Protein AF-A0A973AYS2-F1 (afdb_monomer_lite)

Radius of gyration: 15.71 Å; chains: 1; bounding box: 26×30×52 Å

Foldseek 3Di:
DDDPPDPPDQDAFDDDPPDTFPPNAEDDADPPQQAAVNVVVVVVVPGRYYEFHEDEPVCVVVVPVVRVRSQDYDPPDPPRHYHYDD

Sequence (86 aa):
MTVIDLPVRPSAGLQVGGMLIDPPVVLAPMAGITNRAYRRLCREAGAGLYVSEMVTSRALVERNAETMDMVSFAPDENPRSVQLYG

Structure (mmCIF, N/CA/C/O backbone):
data_AF-A0A973AYS2-F1
#
_entry.id   AF-A0A973AYS2-F1
#
loop_
_atom_site.group_PDB
_atom_site.id
_atom_site.type_symbol
_atom_site.label_atom_id
_atom_site.label_alt_id
_atom_site.label_comp_id
_atom_site.label_asym_id
_atom_site.label_entity_id
_atom_site.label_seq_id
_atom_site.pdbx_PDB_ins_code
_atom_site.Cartn_x
_atom_site.Cartn_y
_atom_site.Cartn_z
_atom_site.occupancy
_atom_site.B_iso_or_equiv
_atom_site.auth_seq_id
_atom_site.auth_comp_id
_atom_site.auth_asym_id
_atom_site.auth_atom_id
_atom_site.pdbx_PDB_model_num
ATOM 1 N N . MET A 1 1 ? 4.385 -16.518 34.987 1.00 44.53 1 MET A N 1
ATOM 2 C CA . MET A 1 1 ? 4.475 -15.654 33.794 1.00 44.53 1 MET A CA 1
ATOM 3 C C . MET A 1 1 ? 3.307 -14.690 33.866 1.00 44.53 1 MET A C 1
ATOM 5 O O . MET A 1 1 ? 2.209 -15.045 33.466 1.00 44.53 1 MET A O 1
ATOM 9 N N . THR A 1 2 ? 3.491 -13.555 34.538 1.00 39.62 2 THR A N 1
ATOM 10 C CA . THR A 1 2 ? 2.406 -12.595 34.775 1.00 39.62 2 THR A CA 1
ATOM 11 C C . THR A 1 2 ? 2.230 -11.778 33.507 1.00 39.62 2 THR A C 1
ATOM 13 O O . THR A 1 2 ? 3.11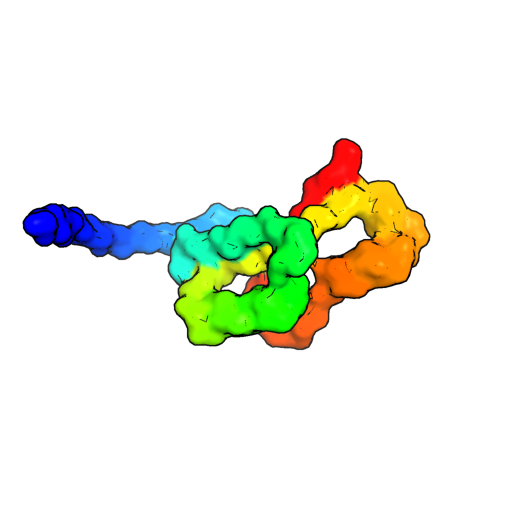8 -11.011 33.143 1.00 39.62 2 THR A O 1
ATOM 16 N N . VAL A 1 3 ? 1.126 -11.998 32.801 1.00 56.97 3 VAL A N 1
ATOM 17 C CA . VAL A 1 3 ? 0.725 -11.149 31.680 1.00 56.97 3 VAL A CA 1
ATOM 18 C C . VAL A 1 3 ? 0.358 -9.801 32.293 1.00 56.97 3 VAL A C 1
ATOM 20 O O . VAL A 1 3 ? -0.525 -9.728 33.144 1.00 56.97 3 VAL A O 1
ATOM 23 N N . ILE A 1 4 ? 1.108 -8.754 31.963 1.00 62.38 4 ILE A N 1
ATOM 24 C CA . ILE A 1 4 ? 0.758 -7.396 32.371 1.00 62.38 4 ILE A CA 1
ATOM 25 C C . ILE A 1 4 ? -0.391 -6.974 31.453 1.00 62.38 4 ILE A C 1
ATOM 27 O O . ILE A 1 4 ? -0.146 -6.596 30.309 1.00 62.38 4 ILE A O 1
ATOM 31 N N . ASP A 1 5 ? -1.632 -7.060 31.935 1.00 63.72 5 ASP A N 1
ATOM 32 C CA . ASP A 1 5 ? -2.788 -6.431 31.287 1.00 63.72 5 ASP A CA 1
ATOM 33 C C . ASP A 1 5 ? -2.662 -4.910 31.447 1.00 63.72 5 ASP A C 1
ATOM 35 O O . ASP A 1 5 ? -3.216 -4.288 32.357 1.00 63.72 5 ASP A O 1
ATOM 39 N N . LEU A 1 6 ? -1.854 -4.292 30.583 1.00 66.75 6 LEU A N 1
ATOM 40 C CA . LEU A 1 6 ? -1.906 -2.849 30.405 1.00 66.75 6 LEU A CA 1
ATOM 41 C C . LEU A 1 6 ? -3.241 -2.523 29.725 1.00 66.75 6 LEU A C 1
ATOM 43 O O . LEU A 1 6 ? -3.533 -3.099 28.676 1.00 66.75 6 LEU A O 1
ATOM 47 N N . PRO A 1 7 ? -4.051 -1.598 30.266 1.00 63.62 7 PRO A N 1
ATOM 48 C CA . PRO A 1 7 ? -5.272 -1.186 29.595 1.00 63.62 7 PRO A CA 1
ATOM 49 C C . PRO A 1 7 ? -4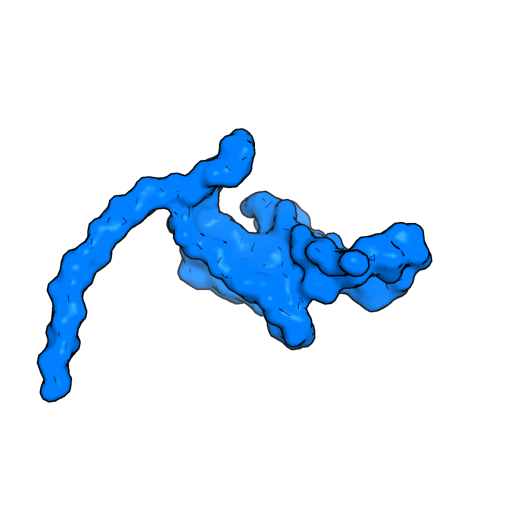.915 -0.591 28.228 1.00 63.62 7 PRO A C 1
ATOM 51 O O . PRO A 1 7 ? -4.281 0.466 28.148 1.00 63.62 7 PRO A O 1
ATOM 54 N N . VAL A 1 8 ? -5.326 -1.268 27.151 1.00 67.81 8 VAL A N 1
ATOM 55 C CA . VAL A 1 8 ? -5.261 -0.722 25.793 1.00 67.81 8 VAL A CA 1
ATOM 56 C C . VAL A 1 8 ? -6.232 0.448 25.755 1.00 67.81 8 VAL A C 1
ATOM 58 O O . VAL A 1 8 ? -7.450 0.276 25.756 1.00 67.81 8 VAL A O 1
ATOM 61 N N . ARG A 1 9 ? -5.694 1.668 25.783 1.00 68.06 9 ARG A N 1
ATOM 62 C CA . ARG A 1 9 ? -6.506 2.858 25.547 1.00 68.06 9 ARG A CA 1
ATOM 63 C C . ARG A 1 9 ? -6.956 2.807 24.088 1.00 68.06 9 ARG A C 1
ATOM 65 O O . ARG A 1 9 ? -6.087 2.623 23.235 1.00 68.06 9 ARG A O 1
ATOM 72 N N . PRO A 1 10 ? -8.250 2.988 23.777 1.00 64.88 10 PRO A N 1
ATOM 73 C CA . PRO A 1 10 ? -8.653 3.197 22.397 1.00 64.88 10 PRO A CA 1
ATOM 74 C C . PRO A 1 10 ? -7.931 4.449 21.898 1.00 64.88 10 PRO A C 1
ATOM 76 O O . PRO A 1 10 ? -8.176 5.563 22.365 1.00 64.88 10 PRO A O 1
ATOM 79 N N . SER A 1 11 ? -6.956 4.254 21.016 1.00 68.75 11 SER A N 1
ATOM 80 C CA . SER A 1 11 ? -6.308 5.352 20.317 1.00 68.75 11 SER A CA 1
ATOM 81 C C . SER A 1 11 ? -7.322 5.940 19.348 1.00 68.75 11 SER A C 1
ATOM 83 O O . SER A 1 11 ? -7.966 5.190 18.615 1.00 68.75 11 SER A O 1
ATOM 85 N N . ALA A 1 12 ? -7.454 7.266 19.335 1.00 82.81 12 ALA A N 1
ATOM 86 C CA . ALA A 1 12 ? -8.187 7.948 18.276 1.00 82.81 12 ALA A CA 1
ATOM 87 C C . ALA A 1 12 ? -7.663 7.488 16.901 1.00 82.81 12 ALA A C 1
ATOM 89 O O . ALA A 1 12 ? -6.469 7.202 16.765 1.00 82.81 12 ALA A O 1
ATOM 90 N N . GLY A 1 13 ? -8.549 7.397 15.904 1.00 88.38 13 GLY A N 1
ATOM 91 C CA . GLY A 1 13 ? -8.168 7.023 14.541 1.00 88.38 13 GLY A CA 1
ATOM 92 C C . GLY A 1 13 ? -7.044 7.911 13.991 1.00 88.38 13 GLY A C 1
ATOM 93 O O . GLY A 1 13 ? -6.866 9.060 14.403 1.00 88.38 13 GLY A O 1
ATOM 94 N N . LEU A 1 14 ? -6.257 7.369 13.065 1.00 91.94 14 LEU A N 1
ATOM 95 C CA . LEU A 1 14 ? -5.111 8.054 12.475 1.00 91.94 14 LEU A CA 1
ATOM 96 C C . LEU A 1 14 ? -5.587 8.936 11.315 1.00 91.94 14 LEU A C 1
ATOM 98 O O . LEU A 1 14 ? -6.137 8.438 10.338 1.00 91.94 14 LEU A O 1
ATOM 102 N N . GLN A 1 15 ? -5.340 10.243 11.392 1.00 94.12 15 GLN A N 1
ATOM 103 C CA . GLN A 1 15 ? -5.682 11.177 10.318 1.00 94.12 15 GLN A CA 1
ATOM 104 C C . GLN A 1 15 ? -4.516 11.314 9.325 1.00 94.12 15 GLN A C 1
ATOM 106 O O . GLN A 1 15 ? -3.420 11.729 9.701 1.00 94.12 15 GLN A O 1
ATOM 111 N N . VAL A 1 16 ? -4.755 11.017 8.045 1.00 90.94 16 VAL A N 1
ATOM 112 C CA . VAL A 1 16 ? -3.795 11.212 6.945 1.00 90.94 16 VAL A CA 1
ATOM 113 C C . VAL A 1 16 ? -4.436 12.099 5.883 1.00 90.94 16 VAL A C 1
ATOM 115 O O . VAL A 1 16 ? -5.262 11.654 5.084 1.00 90.94 16 VAL A O 1
ATOM 118 N N . GLY A 1 17 ? -4.084 13.386 5.884 1.00 90.94 17 GLY A N 1
ATOM 119 C CA . GLY A 1 17 ? -4.782 14.377 5.062 1.00 90.94 17 GLY A CA 1
ATOM 120 C C . GLY A 1 17 ? -6.289 14.362 5.352 1.00 90.94 17 GLY A C 1
ATOM 121 O O . GLY A 1 17 ? -6.707 14.424 6.507 1.00 90.94 17 GLY A O 1
ATOM 122 N N . GLY A 1 18 ? -7.111 14.236 4.308 1.00 92.12 18 GLY A N 1
ATOM 123 C CA . GLY A 1 18 ? -8.572 14.130 4.431 1.00 92.12 18 GLY A CA 1
ATOM 124 C C . GLY A 1 18 ? -9.105 12.742 4.816 1.00 92.12 18 GLY A C 1
ATOM 125 O O . GLY A 1 18 ? -10.318 12.569 4.863 1.00 92.12 18 GLY A O 1
ATOM 126 N N . MET A 1 19 ? -8.241 11.751 5.062 1.00 90.50 19 MET A N 1
ATOM 127 C CA . MET A 1 19 ? -8.644 10.369 5.344 1.00 90.50 19 MET A CA 1
AT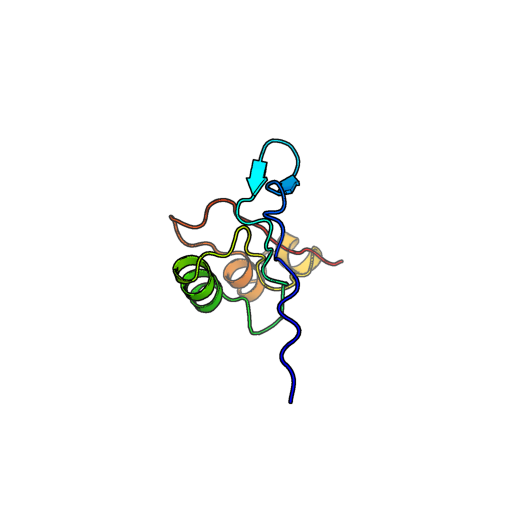OM 128 C C . MET A 1 19 ? -8.500 10.040 6.830 1.00 90.50 19 MET A C 1
ATOM 130 O O . MET A 1 19 ? -7.441 10.265 7.416 1.00 90.50 19 MET A O 1
ATOM 134 N N . LEU A 1 20 ? -9.552 9.464 7.413 1.00 92.44 20 LEU A N 1
ATOM 135 C CA . LEU A 1 20 ? -9.507 8.837 8.731 1.00 92.44 20 LEU A CA 1
ATOM 136 C C . LEU A 1 20 ? -9.206 7.344 8.563 1.00 92.44 20 LEU A C 1
ATOM 138 O O . LEU A 1 20 ? -9.927 6.645 7.853 1.00 92.44 20 LEU A O 1
ATOM 142 N N . ILE A 1 21 ? -8.150 6.870 9.215 1.00 91.19 21 ILE A N 1
ATOM 143 C CA . ILE A 1 21 ? -7.746 5.466 9.264 1.00 91.19 21 ILE A CA 1
ATOM 144 C C . ILE A 1 21 ? -8.149 4.899 10.627 1.00 91.19 21 ILE A C 1
ATOM 146 O O . ILE A 1 21 ? -7.592 5.286 11.658 1.00 91.19 21 ILE A O 1
ATOM 150 N N . ASP A 1 22 ? -9.121 3.991 10.620 1.00 89.31 22 ASP A N 1
ATOM 151 C CA . ASP A 1 22 ? -9.662 3.345 11.815 1.00 89.31 22 ASP A CA 1
ATOM 152 C C . ASP A 1 22 ? -9.809 1.829 11.568 1.00 89.31 22 ASP A C 1
ATOM 154 O O . ASP A 1 22 ? -10.489 1.448 10.609 1.00 89.31 22 ASP A O 1
ATOM 158 N N . PRO A 1 23 ? -9.151 0.958 12.361 1.00 89.94 23 PRO A N 1
ATOM 159 C CA . PRO A 1 23 ? -8.260 1.285 13.483 1.00 89.94 23 PRO A CA 1
ATOM 160 C C . PRO A 1 23 ? -6.965 1.977 13.026 1.00 89.94 23 PRO A C 1
ATOM 162 O O . PRO A 1 23 ? -6.580 1.834 11.868 1.00 89.94 23 PRO A O 1
ATOM 165 N N . PRO A 1 24 ? -6.232 2.689 13.906 1.00 91.00 24 PRO A N 1
ATOM 166 C CA . PRO A 1 24 ? -4.976 3.369 13.562 1.00 91.00 24 PRO A CA 1
ATOM 167 C C . PRO A 1 24 ? -3.798 2.386 13.429 1.00 91.00 24 PRO A C 1
ATOM 169 O O . PRO A 1 24 ? -2.733 2.555 14.018 1.00 91.00 24 PRO A O 1
ATOM 172 N N . VAL A 1 25 ? -4.003 1.327 12.651 1.00 89.62 25 VAL A N 1
ATOM 173 C CA . VAL A 1 25 ? -3.045 0.266 12.363 1.00 89.62 25 VAL A CA 1
ATOM 174 C C . VAL A 1 25 ? -2.767 0.284 10.871 1.00 89.62 25 VAL A C 1
ATOM 176 O O . VAL A 1 25 ? -3.681 0.176 10.051 1.00 89.62 25 VAL A O 1
ATOM 179 N N . VAL A 1 26 ? -1.489 0.401 10.527 1.00 91.50 26 VAL A N 1
ATOM 180 C CA . VAL A 1 26 ? -1.018 0.383 9.144 1.00 91.50 26 VAL A CA 1
ATOM 181 C C . VAL A 1 26 ? -0.216 -0.892 8.926 1.00 91.50 26 VAL A C 1
ATOM 183 O O . VAL A 1 26 ? 0.745 -1.149 9.652 1.00 91.50 26 VAL A O 1
ATOM 186 N N . LEU A 1 27 ? -0.594 -1.690 7.929 1.00 92.19 27 LEU A N 1
ATOM 187 C CA . LEU A 1 27 ? 0.211 -2.823 7.499 1.00 92.19 27 LEU A CA 1
ATOM 188 C C . LEU A 1 27 ? 1.493 -2.303 6.848 1.00 92.19 27 LEU A C 1
ATOM 190 O O . LEU A 1 27 ? 1.442 -1.590 5.843 1.00 92.19 27 LEU A O 1
ATOM 194 N N . ALA A 1 28 ? 2.632 -2.681 7.424 1.00 93.12 28 ALA A N 1
ATOM 195 C CA . ALA A 1 28 ? 3.932 -2.285 6.915 1.00 93.12 28 ALA A CA 1
ATOM 196 C C . ALA A 1 28 ? 4.183 -2.880 5.516 1.00 93.12 28 ALA A C 1
ATOM 198 O O . ALA A 1 28 ? 3.904 -4.061 5.306 1.00 93.12 28 ALA A O 1
ATOM 199 N N . PRO A 1 29 ? 4.738 -2.096 4.582 1.00 92.88 29 PRO A N 1
ATOM 200 C CA . PRO A 1 29 ? 5.146 -2.578 3.268 1.00 92.88 29 PRO A CA 1
ATOM 201 C C . PRO A 1 29 ? 6.324 -3.549 3.390 1.00 92.88 29 PRO A C 1
ATOM 203 O O . PRO A 1 29 ? 7.323 -3.262 4.051 1.00 92.88 29 PRO A O 1
ATOM 206 N N . MET A 1 30 ? 6.206 -4.711 2.752 1.00 93.25 30 MET A N 1
ATOM 207 C CA . MET A 1 30 ? 7.206 -5.777 2.802 1.00 93.25 30 MET A CA 1
ATOM 208 C C . MET A 1 30 ? 7.316 -6.426 1.420 1.00 93.25 30 MET A C 1
ATOM 210 O O . MET A 1 30 ? 6.372 -7.069 0.958 1.00 93.25 30 MET A O 1
ATOM 214 N N . ALA A 1 31 ? 8.463 -6.256 0.758 1.00 89.06 31 ALA A N 1
ATOM 215 C CA . ALA A 1 31 ? 8.725 -6.839 -0.559 1.00 89.06 31 ALA A CA 1
ATOM 216 C C . ALA A 1 31 ? 8.559 -8.369 -0.541 1.00 89.06 31 ALA A C 1
ATOM 218 O O . ALA A 1 31 ? 9.024 -9.044 0.378 1.00 89.06 31 ALA A O 1
ATOM 219 N N . GLY A 1 32 ? 7.862 -8.906 -1.538 1.00 88.12 32 GLY A N 1
ATOM 220 C CA . GLY A 1 32 ? 7.495 -10.315 -1.654 1.00 88.12 32 GLY A CA 1
ATOM 221 C C . GLY A 1 32 ? 6.373 -10.776 -0.718 1.00 88.12 32 GLY A C 1
ATOM 222 O O . GLY A 1 32 ? 5.959 -11.931 -0.808 1.00 88.12 32 GLY A O 1
ATOM 223 N N . ILE A 1 33 ? 5.868 -9.915 0.176 1.00 92.69 33 ILE A N 1
ATOM 224 C CA . ILE A 1 33 ? 4.851 -10.276 1.177 1.00 92.69 33 ILE A CA 1
ATOM 225 C C . ILE A 1 33 ? 3.561 -9.482 0.977 1.00 92.69 33 ILE A C 1
ATOM 227 O O . ILE A 1 33 ? 2.496 -10.080 0.845 1.00 92.69 33 ILE A O 1
ATOM 231 N N . THR A 1 34 ? 3.617 -8.147 0.922 1.00 92.38 34 THR A N 1
ATOM 232 C C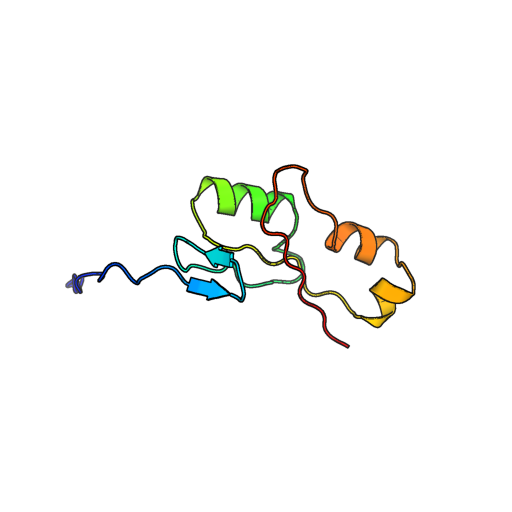A . THR A 1 34 ? 2.425 -7.277 0.862 1.00 92.38 34 THR A CA 1
ATOM 233 C C . THR A 1 34 ? 1.776 -7.193 -0.523 1.00 92.38 34 THR A C 1
ATOM 235 O O . THR A 1 34 ? 1.366 -6.119 -0.976 1.00 92.38 34 THR A O 1
ATOM 238 N N . ASN A 1 35 ? 1.635 -8.337 -1.190 1.00 92.19 35 ASN A N 1
ATOM 239 C CA . ASN A 1 35 ? 0.899 -8.484 -2.440 1.00 92.19 35 ASN A CA 1
ATOM 240 C C . ASN A 1 35 ? -0.623 -8.359 -2.222 1.00 92.19 35 ASN A C 1
ATOM 242 O O . ASN A 1 35 ? -1.123 -8.305 -1.094 1.00 92.19 35 ASN A O 1
ATOM 246 N N . ARG A 1 36 ? -1.388 -8.337 -3.319 1.00 90.88 36 ARG A N 1
ATOM 247 C CA . ARG A 1 36 ? -2.850 -8.161 -3.291 1.00 90.88 36 ARG A CA 1
ATOM 248 C C . ARG A 1 36 ? -3.572 -9.187 -2.407 1.00 90.88 36 ARG A C 1
ATOM 250 O O . ARG A 1 36 ? -4.485 -8.823 -1.666 1.00 90.88 36 ARG A O 1
ATOM 257 N N . ALA A 1 37 ? -3.188 -10.461 -2.483 1.00 91.00 37 ALA A N 1
ATOM 258 C CA . ALA A 1 37 ? -3.840 -11.524 -1.721 1.00 91.00 37 ALA A CA 1
ATOM 259 C C . ALA A 1 37 ? -3.600 -11.358 -0.214 1.00 91.00 37 ALA A C 1
ATOM 261 O O . ALA A 1 37 ? -4.541 -11.446 0.573 1.00 91.00 37 ALA A O 1
ATOM 262 N N . TYR A 1 38 ? -2.367 -11.037 0.182 1.00 92.50 38 TYR A N 1
ATOM 263 C CA . TYR A 1 38 ? -2.026 -10.802 1.582 1.00 92.50 38 TYR A CA 1
ATOM 264 C C . TYR A 1 38 ? -2.749 -9.577 2.151 1.00 92.50 38 TYR A C 1
ATOM 266 O O . TYR A 1 38 ? -3.365 -9.660 3.213 1.00 92.50 38 TYR A O 1
ATOM 274 N N . ARG A 1 39 ? -2.778 -8.458 1.410 1.00 92.56 39 ARG A N 1
ATOM 275 C CA . ARG A 1 39 ? -3.512 -7.251 1.832 1.00 92.56 39 ARG A CA 1
ATOM 276 C C . ARG A 1 39 ? -5.005 -7.520 2.015 1.00 92.56 39 ARG A C 1
ATOM 278 O O . ARG A 1 39 ? -5.606 -7.007 2.955 1.00 92.56 39 ARG A O 1
ATOM 285 N N . AR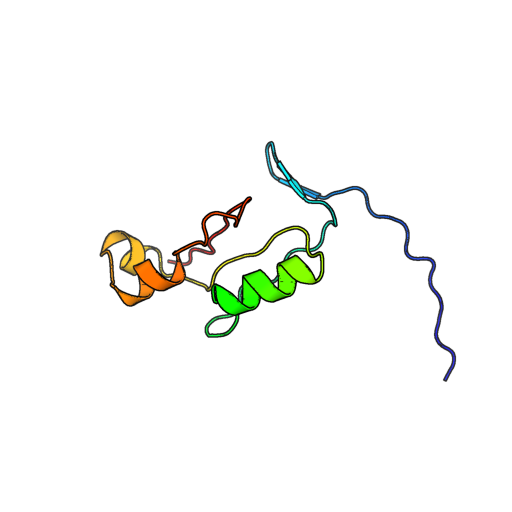G A 1 40 ? -5.604 -8.359 1.163 1.00 91.00 40 ARG A N 1
ATOM 286 C CA . ARG A 1 40 ? -7.003 -8.774 1.317 1.00 91.00 40 ARG A CA 1
ATOM 287 C C . ARG A 1 40 ? -7.239 -9.524 2.629 1.00 91.00 40 ARG A C 1
ATOM 289 O O . ARG A 1 40 ? -8.176 -9.172 3.338 1.00 91.00 40 ARG A O 1
ATOM 296 N N . LEU A 1 41 ? -6.382 -10.486 2.965 1.00 91.06 41 LEU A N 1
ATOM 297 C CA . LEU A 1 41 ? -6.476 -11.232 4.225 1.00 91.06 41 LEU A CA 1
ATOM 298 C C . LEU A 1 41 ? -6.331 -10.312 5.441 1.00 91.06 41 LEU A C 1
ATOM 300 O O . LEU A 1 41 ? -7.118 -10.390 6.380 1.00 91.06 41 LEU A O 1
ATOM 304 N N . CYS A 1 42 ? -5.367 -9.388 5.417 1.00 89.56 42 CYS A N 1
ATOM 305 C CA . CYS A 1 42 ? -5.195 -8.431 6.510 1.00 89.56 42 CYS A CA 1
ATOM 306 C C . CYS A 1 42 ? -6.407 -7.494 6.666 1.00 89.56 42 CYS A C 1
ATOM 308 O O . CYS A 1 42 ? -6.718 -7.085 7.784 1.00 89.56 42 CYS A O 1
ATOM 310 N N . ARG A 1 43 ? -7.124 -7.203 5.573 1.00 85.81 43 ARG A N 1
ATOM 311 C CA . ARG A 1 43 ? -8.382 -6.443 5.594 1.00 85.81 43 ARG A CA 1
ATOM 312 C C . ARG A 1 43 ? -9.549 -7.187 6.190 1.00 85.81 43 ARG A C 1
ATOM 314 O O . ARG A 1 43 ? -10.294 -6.604 6.970 1.00 85.81 43 ARG A O 1
ATOM 321 N N . GLU A 1 44 ? -9.658 -8.471 5.903 1.00 88.38 44 GLU A N 1
ATOM 322 C CA . GLU A 1 44 ? -10.623 -9.338 6.576 1.00 88.38 44 GLU A CA 1
ATOM 323 C C . GLU A 1 44 ? -10.327 -9.443 8.089 1.00 88.38 44 GLU A C 1
ATOM 325 O O . GLU A 1 44 ? -11.247 -9.639 8.878 1.00 88.38 44 GLU A O 1
ATOM 330 N N . ALA A 1 45 ? -9.074 -9.216 8.508 1.00 87.44 45 ALA A N 1
ATOM 331 C CA . ALA A 1 45 ? -8.652 -9.165 9.911 1.00 87.44 45 ALA A CA 1
ATOM 332 C C . ALA A 1 45 ? -8.765 -7.776 10.585 1.00 87.44 45 ALA A C 1
ATOM 334 O O . ALA A 1 45 ? -8.463 -7.655 11.771 1.00 87.44 45 ALA A O 1
ATOM 335 N N . GLY A 1 46 ? -9.205 -6.734 9.867 1.00 83.31 46 GLY A N 1
ATOM 336 C CA . GLY A 1 46 ? -9.540 -5.434 10.456 1.00 83.31 46 GLY A CA 1
ATOM 337 C C . GLY A 1 46 ? -8.384 -4.450 10.663 1.00 83.31 46 GLY A C 1
ATOM 338 O O . GLY A 1 46 ? -8.466 -3.630 11.569 1.00 83.31 46 GLY A O 1
ATOM 339 N N . ALA A 1 47 ? -7.312 -4.478 9.866 1.00 78.50 47 ALA A N 1
ATOM 340 C CA . ALA A 1 47 ? -6.352 -3.361 9.860 1.00 78.50 47 ALA A CA 1
ATOM 341 C C . ALA A 1 47 ? -6.960 -2.082 9.225 1.00 78.50 47 ALA A C 1
ATOM 343 O O . ALA A 1 47 ? -7.926 -2.141 8.457 1.00 78.50 47 ALA A O 1
ATOM 344 N N . GLY A 1 48 ? -6.388 -0.913 9.521 1.00 87.06 48 GLY A N 1
ATOM 345 C CA . GLY A 1 48 ? -6.902 0.364 9.014 1.00 87.06 48 GLY A CA 1
ATOM 346 C C . GLY A 1 48 ? -6.414 0.713 7.610 1.00 87.06 48 GLY A C 1
ATOM 347 O O . GLY A 1 48 ? -7.207 1.050 6.735 1.00 87.06 48 GLY A O 1
ATOM 348 N N . LEU A 1 49 ? -5.100 0.648 7.387 1.00 91.88 49 LEU A N 1
ATOM 349 C CA . LEU A 1 49 ? -4.467 1.001 6.111 1.00 91.88 49 LEU A CA 1
ATOM 350 C C . LEU A 1 49 ? -3.496 -0.090 5.664 1.00 91.88 49 LEU A C 1
ATOM 352 O O . LEU A 1 49 ? -2.751 -0.634 6.474 1.00 91.88 49 LEU A O 1
ATOM 356 N N . TYR A 1 50 ? -3.452 -0.354 4.360 1.00 91.44 50 TYR A N 1
ATOM 357 C CA . TYR A 1 50 ? -2.558 -1.339 3.753 1.00 91.44 50 TYR A CA 1
ATOM 358 C C . TYR A 1 50 ? -1.686 -0.684 2.706 1.00 91.44 50 TYR A C 1
ATOM 360 O O . TYR A 1 50 ? -2.204 0.032 1.845 1.00 91.44 50 TYR A O 1
ATOM 368 N N . VAL A 1 51 ? -0.392 -0.982 2.753 1.00 92.69 51 VAL A N 1
ATOM 369 C CA . VAL A 1 51 ? 0.590 -0.494 1.786 1.00 92.69 51 VAL A CA 1
ATOM 370 C C . VAL A 1 51 ? 0.992 -1.626 0.852 1.00 92.69 51 VAL A C 1
ATOM 372 O O . VAL A 1 51 ? 1.175 -2.762 1.293 1.00 92.69 51 VAL A O 1
ATOM 375 N N . SER A 1 52 ? 1.077 -1.333 -0.450 1.00 91.62 52 SER A N 1
ATOM 376 C CA . SER A 1 52 ? 1.643 -2.270 -1.421 1.00 91.62 52 SER A CA 1
ATOM 377 C C . SER A 1 52 ? 3.106 -2.580 -1.104 1.00 91.62 52 SER A C 1
ATOM 379 O O . SER A 1 52 ? 3.734 -1.960 -0.248 1.00 91.62 52 SER A O 1
ATOM 381 N N . GLU A 1 53 ? 3.677 -3.517 -1.851 1.00 94.06 53 GLU A N 1
ATOM 382 C CA . GLU A 1 53 ? 5.124 -3.706 -1.880 1.00 94.06 53 GLU A CA 1
ATOM 383 C C . GLU A 1 53 ? 5.863 -2.412 -2.253 1.00 94.06 53 GLU A C 1
ATOM 385 O O . GLU A 1 53 ? 5.293 -1.490 -2.852 1.00 94.06 53 GLU A O 1
ATOM 390 N N . MET A 1 54 ? 7.142 -2.367 -1.881 1.00 93.81 54 MET A N 1
ATOM 391 C CA . MET A 1 54 ? 8.055 -1.291 -2.247 1.00 93.81 54 MET A CA 1
ATOM 392 C C . MET A 1 54 ? 8.322 -1.317 -3.747 1.00 93.81 54 MET A C 1
ATOM 394 O O . MET A 1 54 ? 8.848 -2.302 -4.259 1.00 93.81 54 MET A O 1
ATOM 398 N N . VAL A 1 55 ? 8.031 -0.217 -4.440 1.00 93.94 55 VAL A N 1
ATOM 399 C CA . VAL A 1 55 ? 8.275 -0.101 -5.883 1.00 93.94 55 VAL A CA 1
ATOM 400 C C . VAL A 1 55 ? 9.212 1.055 -6.204 1.00 93.94 55 VAL A C 1
ATOM 402 O O . VAL A 1 55 ? 9.142 2.125 -5.593 1.00 93.94 55 VAL A O 1
ATOM 405 N N . THR A 1 56 ? 10.096 0.856 -7.186 1.00 95.19 56 THR A N 1
ATOM 406 C CA . THR A 1 56 ? 10.966 1.948 -7.635 1.00 95.19 56 THR A CA 1
ATOM 407 C C . THR A 1 56 ? 10.165 2.958 -8.454 1.00 95.19 56 THR A C 1
ATOM 409 O O . THR A 1 56 ? 9.384 2.596 -9.339 1.00 95.19 56 THR A O 1
ATOM 412 N N . SER A 1 57 ? 10.419 4.242 -8.222 1.00 96.44 57 SER A N 1
ATOM 413 C CA . SER A 1 57 ? 9.832 5.343 -8.991 1.00 96.44 57 SER A CA 1
ATOM 414 C C . SER A 1 57 ? 10.199 5.228 -10.473 1.00 96.44 57 SER A C 1
ATOM 416 O O . SER A 1 57 ? 9.364 5.470 -11.341 1.00 96.44 57 SER A O 1
ATOM 418 N N . ARG A 1 58 ? 11.432 4.791 -10.774 1.00 97.50 58 ARG A N 1
ATOM 419 C CA . ARG A 1 58 ? 11.909 4.593 -12.147 1.00 97.50 58 ARG A CA 1
ATOM 420 C C . ARG A 1 58 ? 11.149 3.482 -12.871 1.00 97.50 58 ARG A C 1
ATOM 422 O O . ARG A 1 58 ? 10.641 3.732 -13.959 1.00 97.50 58 ARG A O 1
ATOM 429 N N . ALA A 1 59 ? 11.031 2.295 -12.278 1.00 96.06 59 ALA A N 1
ATOM 430 C CA . ALA A 1 59 ? 10.329 1.178 -12.913 1.00 96.06 59 ALA A CA 1
ATOM 431 C C . ALA A 1 59 ? 8.833 1.471 -13.099 1.00 96.06 59 ALA A C 1
ATOM 433 O O . ALA A 1 59 ? 8.233 1.005 -14.069 1.00 96.06 59 ALA A O 1
ATOM 434 N N . LEU A 1 60 ? 8.244 2.291 -12.218 1.00 95.69 60 LEU A N 1
ATOM 435 C CA . LEU A 1 60 ? 6.870 2.763 -12.369 1.00 95.69 60 LEU A CA 1
ATOM 436 C C . LEU A 1 60 ? 6.722 3.703 -13.577 1.00 95.69 60 LEU A C 1
ATOM 438 O O . LEU A 1 60 ? 5.808 3.522 -14.381 1.00 95.69 60 LEU A O 1
ATOM 442 N N . VAL A 1 61 ? 7.638 4.664 -13.747 1.00 97.25 61 VAL A N 1
ATOM 443 C CA . VAL A 1 61 ? 7.666 5.568 -14.915 1.00 97.25 61 VAL A CA 1
ATOM 444 C C . VAL A 1 61 ? 7.921 4.799 -16.214 1.00 97.25 61 VAL A C 1
ATOM 446 O O . VAL A 1 61 ? 7.263 5.055 -17.221 1.00 97.25 61 VAL A O 1
ATOM 449 N N . GLU A 1 62 ? 8.827 3.822 -16.189 1.00 98.06 62 GLU A N 1
ATOM 450 C CA . GLU A 1 62 ? 9.140 2.944 -17.325 1.00 98.06 62 GLU A CA 1
ATOM 451 C C . GLU A 1 62 ? 8.049 1.889 -17.590 1.00 98.06 62 GLU A C 1
ATOM 453 O O . GLU A 1 62 ? 8.128 1.156 -18.575 1.00 98.06 62 GLU A O 1
ATOM 458 N N . ARG A 1 63 ? 7.010 1.825 -16.744 1.00 96.69 63 ARG A N 1
ATOM 459 C CA . ARG A 1 63 ? 5.887 0.877 -16.838 1.00 96.69 63 ARG A CA 1
ATOM 460 C C . ARG A 1 63 ? 6.342 -0.579 -16.915 1.00 96.69 63 ARG A C 1
ATOM 462 O O . ARG A 1 63 ? 5.763 -1.381 -17.648 1.00 96.69 63 ARG A O 1
ATOM 469 N N . ASN A 1 64 ? 7.372 -0.922 -16.146 1.00 97.44 64 ASN A N 1
ATOM 470 C CA . ASN A 1 64 ? 7.825 -2.298 -16.005 1.00 97.44 64 ASN A CA 1
ATOM 471 C C . ASN A 1 64 ? 6.646 -3.202 -15.586 1.00 97.44 64 ASN A C 1
ATOM 473 O O . ASN A 1 64 ? 5.890 -2.855 -14.678 1.00 97.44 64 ASN A O 1
ATOM 477 N N . ALA A 1 65 ? 6.487 -4.352 -16.247 1.00 96.38 65 ALA A N 1
ATOM 478 C CA . ALA A 1 65 ? 5.318 -5.216 -16.076 1.00 96.38 65 ALA A CA 1
ATOM 479 C C . ALA A 1 65 ? 5.125 -5.699 -14.628 1.00 96.38 65 ALA A C 1
ATOM 481 O O . ALA A 1 65 ? 4.011 -5.644 -14.114 1.00 96.38 65 ALA A O 1
ATOM 482 N N . GLU A 1 66 ? 6.206 -6.102 -13.959 1.00 92.56 66 GLU A N 1
ATOM 483 C CA . GLU A 1 66 ? 6.180 -6.538 -12.559 1.00 92.56 66 GLU A CA 1
ATOM 484 C C . GLU A 1 66 ? 5.797 -5.378 -11.636 1.00 92.56 66 GLU A C 1
ATOM 486 O O . GLU A 1 66 ? 4.956 -5.519 -10.754 1.00 92.56 66 GLU A O 1
ATOM 491 N N . THR A 1 67 ? 6.333 -4.183 -11.895 1.00 94.12 67 THR A N 1
ATOM 492 C CA . THR A 1 67 ? 5.973 -2.982 -11.127 1.00 94.12 67 THR A CA 1
ATOM 493 C C . THR A 1 67 ? 4.506 -2.606 -11.293 1.00 94.12 67 THR A C 1
ATOM 495 O O . THR A 1 67 ? 3.852 -2.265 -10.310 1.00 94.12 67 THR A O 1
ATOM 498 N N . MET A 1 68 ? 3.969 -2.699 -12.511 1.00 95.06 68 MET A N 1
ATOM 499 C CA . MET A 1 68 ? 2.551 -2.448 -12.768 1.00 95.06 68 MET A CA 1
ATOM 500 C C . MET A 1 68 ? 1.644 -3.464 -12.059 1.00 95.06 68 MET A C 1
ATOM 502 O O . MET A 1 68 ? 0.551 -3.093 -11.630 1.00 95.06 68 MET A O 1
ATOM 506 N N . ASP A 1 69 ? 2.095 -4.711 -11.905 1.00 92.12 69 ASP A N 1
ATOM 507 C CA . ASP A 1 69 ? 1.379 -5.730 -11.137 1.00 92.12 69 ASP A CA 1
ATOM 508 C C . ASP A 1 69 ? 1.438 -5.458 -9.624 1.00 92.12 69 ASP A C 1
ATOM 510 O O . ASP A 1 69 ? 0.400 -5.467 -8.956 1.00 92.12 69 ASP A O 1
ATOM 514 N N . MET A 1 70 ? 2.611 -5.092 -9.093 1.00 91.56 70 MET A N 1
ATOM 515 C CA . MET A 1 70 ? 2.799 -4.741 -7.676 1.00 91.56 70 MET A CA 1
ATOM 516 C C . MET A 1 70 ? 1.910 -3.570 -7.226 1.00 91.56 70 MET A C 1
ATOM 518 O O . MET A 1 70 ? 1.351 -3.599 -6.125 1.00 91.56 70 MET A O 1
ATOM 522 N N . VAL A 1 71 ? 1.737 -2.553 -8.081 1.00 92.88 71 VAL A N 1
ATOM 523 C CA . VAL A 1 71 ? 0.865 -1.388 -7.814 1.00 92.88 71 VAL A CA 1
ATOM 524 C C . VAL A 1 71 ? -0.589 -1.609 -8.235 1.00 92.88 71 VAL A C 1
ATOM 526 O O . VAL A 1 71 ? -1.377 -0.664 -8.306 1.00 92.88 71 VAL A O 1
ATOM 529 N N . SER A 1 72 ? -0.969 -2.846 -8.546 1.00 91.88 72 SER A N 1
ATOM 530 C CA . SER A 1 72 ? -2.341 -3.178 -8.888 1.00 91.88 72 SER A CA 1
ATOM 531 C C . SER A 1 72 ? -3.180 -3.416 -7.623 1.00 91.88 72 SER A C 1
ATOM 533 O O . SER A 1 72 ? -2.740 -4.012 -6.635 1.00 91.88 72 SER A O 1
ATOM 535 N N . PHE A 1 73 ? -4.432 -2.965 -7.669 1.00 91.88 73 PHE A N 1
ATOM 536 C CA . PHE A 1 73 ? -5.363 -3.011 -6.541 1.00 91.88 73 PHE A CA 1
ATOM 537 C C . PHE A 1 73 ? -6.650 -3.739 -6.925 1.00 91.88 73 PHE A C 1
ATOM 539 O O . PHE A 1 73 ? -7.123 -3.638 -8.062 1.00 91.88 73 PHE A O 1
ATOM 546 N N . ALA A 1 74 ? -7.236 -4.460 -5.973 1.00 89.25 74 ALA A N 1
ATOM 547 C CA . ALA A 1 74 ? -8.588 -4.976 -6.093 1.00 89.25 74 ALA A CA 1
ATOM 548 C C . ALA A 1 74 ? -9.615 -3.820 -6.113 1.00 89.25 74 ALA A C 1
ATOM 550 O O . ALA A 1 74 ? -9.341 -2.724 -5.610 1.00 89.25 74 ALA A O 1
ATOM 551 N N . PRO A 1 75 ? -10.809 -4.027 -6.699 1.00 89.25 75 PRO A N 1
ATOM 552 C CA . PRO A 1 75 ? -11.843 -2.991 -6.767 1.00 89.25 75 PRO A CA 1
ATOM 553 C C . PRO A 1 75 ? -12.259 -2.440 -5.398 1.00 89.25 75 PRO A C 1
ATOM 555 O O . PRO A 1 75 ? -12.605 -1.270 -5.291 1.00 89.25 75 PRO A O 1
ATOM 558 N N . ASP A 1 76 ? -12.187 -3.272 -4.365 1.00 86.75 76 ASP A N 1
ATOM 559 C CA . ASP A 1 76 ? -12.595 -2.993 -2.991 1.00 86.75 76 ASP A CA 1
ATOM 560 C C . ASP A 1 76 ? -11.435 -2.567 -2.071 1.00 86.75 76 ASP A C 1
ATOM 562 O O . ASP A 1 76 ? -11.632 -2.387 -0.867 1.00 86.75 76 ASP A O 1
ATOM 566 N N . GLU A 1 77 ? -10.231 -2.372 -2.620 1.00 88.19 77 GLU A N 1
ATOM 567 C CA . GLU A 1 77 ? -9.131 -1.716 -1.909 1.00 88.19 77 GLU A CA 1
ATOM 568 C C . GLU A 1 77 ? -9.349 -0.197 -1.930 1.00 88.19 77 GLU A C 1
ATOM 570 O O . GLU A 1 77 ? -9.109 0.470 -2.943 1.00 88.19 77 GLU A O 1
ATOM 575 N N . ASN A 1 78 ? -9.821 0.332 -0.799 1.00 85.00 78 ASN A N 1
ATOM 576 C CA . ASN A 1 78 ? -9.934 1.756 -0.505 1.00 85.00 78 ASN A CA 1
ATOM 577 C C . ASN A 1 78 ? -9.713 1.991 1.005 1.00 85.00 78 ASN A C 1
ATOM 579 O O . ASN A 1 78 ? -10.428 1.382 1.801 1.00 85.00 78 ASN A O 1
ATOM 583 N N . PRO A 1 79 ? -8.787 2.875 1.413 1.00 87.94 79 PRO A N 1
ATOM 584 C CA . PRO A 1 79 ? -7.843 3.627 0.579 1.00 87.94 79 PRO A CA 1
ATOM 585 C C . PRO A 1 79 ? -6.778 2.736 -0.084 1.00 87.94 79 PRO A C 1
ATOM 587 O O . PRO A 1 79 ? -6.425 1.672 0.422 1.00 87.94 79 PRO A O 1
ATOM 590 N N . ARG A 1 80 ? -6.253 3.187 -1.230 1.00 91.19 80 ARG A N 1
ATOM 591 C CA . ARG A 1 80 ? -5.120 2.553 -1.928 1.00 91.19 80 ARG A CA 1
ATOM 592 C C . ARG A 1 80 ? -3.842 3.270 -1.546 1.00 91.19 80 ARG A C 1
ATOM 594 O O . ARG A 1 80 ? -3.802 4.497 -1.604 1.00 91.19 80 ARG A O 1
ATOM 601 N N . SER A 1 81 ? -2.799 2.528 -1.200 1.00 92.50 81 SER A N 1
ATOM 602 C CA . SER A 1 81 ? -1.508 3.137 -0.902 1.00 92.50 81 SER A CA 1
ATOM 603 C C . SER A 1 81 ? -0.351 2.347 -1.501 1.00 92.50 81 SER A C 1
ATOM 605 O O . SER A 1 81 ? -0.370 1.116 -1.551 1.00 92.50 81 SER A O 1
ATOM 607 N N . VAL A 1 82 ? 0.633 3.092 -2.001 1.00 93.69 82 VAL A N 1
ATOM 608 C CA . VAL A 1 82 ? 1.833 2.581 -2.666 1.00 93.69 82 VAL A CA 1
ATOM 609 C C . VAL A 1 82 ? 3.047 3.172 -1.970 1.00 93.69 82 VAL A C 1
ATOM 611 O O . VAL A 1 82 ? 3.083 4.383 -1.742 1.00 93.69 82 VAL A O 1
ATOM 614 N N . GLN A 1 83 ? 4.052 2.347 -1.674 1.00 94.94 83 GLN A N 1
ATOM 615 C CA . GLN A 1 83 ? 5.346 2.851 -1.228 1.00 94.94 83 GLN A CA 1
ATOM 616 C C . GLN A 1 83 ? 6.297 2.992 -2.413 1.00 94.94 83 GLN A C 1
ATOM 618 O O . GLN A 1 83 ? 6.729 2.001 -3.001 1.00 94.94 83 GLN A O 1
ATOM 623 N N . LEU A 1 84 ? 6.652 4.236 -2.726 1.00 94.94 84 LEU A N 1
ATOM 624 C CA . LEU A 1 84 ? 7.684 4.551 -3.705 1.00 94.94 84 LEU A CA 1
ATOM 625 C C . LEU A 1 84 ? 9.045 4.670 -3.017 1.00 94.94 84 LEU A C 1
ATOM 627 O O . LEU A 1 84 ? 9.155 5.252 -1.937 1.00 94.94 84 LEU A O 1
ATOM 631 N N . TYR A 1 85 ? 10.083 4.178 -3.680 1.00 93.44 85 TYR A N 1
ATOM 632 C CA . TYR A 1 85 ? 11.473 4.535 -3.402 1.00 93.44 85 TYR A CA 1
ATOM 633 C C . TYR A 1 85 ? 12.171 4.878 -4.721 1.00 93.44 85 TYR A C 1
ATOM 635 O O . TYR A 1 85 ? 11.671 4.543 -5.795 1.00 93.44 85 TYR A O 1
ATOM 643 N N . GLY A 1 86 ? 13.271 5.618 -4.698 1.00 82.06 86 GLY A N 1
ATOM 644 C CA . GLY A 1 86 ? 13.917 6.091 -5.922 1.00 82.06 86 GLY A CA 1
ATOM 645 C C . GLY A 1 86 ? 15.292 6.642 -5.649 1.00 82.06 86 GLY A C 1
ATOM 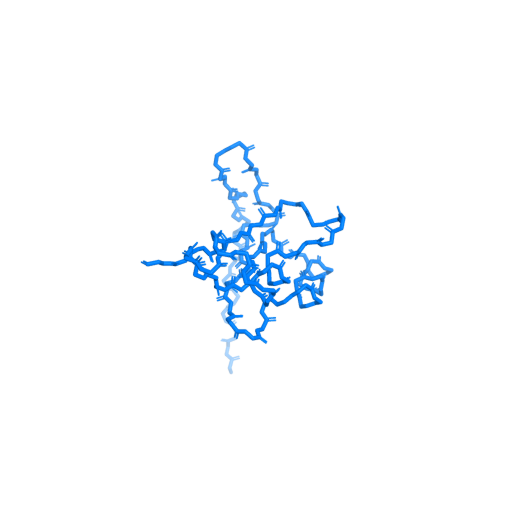646 O O . GLY A 1 86 ? 15.443 7.281 -4.586 1.00 82.06 86 GLY A O 1
#

pLDDT: mean 87.51, std 11.34, range [39.62, 98.06]

Secondary structure (DSSP, 8-state):
----------PPPEEETTEEESSS-EEPP-TTTSSHHHHHHHHHTT-SEE-PPEEEHHHHHTT-HHHHHHT---TT--S---EEE-